Protein AF-A0A968VNA8-F1 (afdb_monomer_lite)

Secondary structure (DSSP, 8-state):
--TTS-HHHHHH--EEE-S-HHHHHHS-TTTEEE--GGG-TTHHHHHHHHHHHHH-GGGSTT-TT--SSHHHHHHHHHHHHHHHHHHTT-

Foldseek 3Di:
DLVPDPPVCNPDAADEDAPDPVCPVPPDPVRYDHDDVVVVPCVVVVVVVVVLVVQLVCPDPPDPNPDPDPVVSVVSSVVVVVVVVVVVVD

Sequence (90 aa):
LWQSLPSVYRQCAVCYTDFWEAYAQVLPSKRHKAVGKETGKTSYIERFNNTLRQRVGRLVRKTLSFSKKLENHIGAVWNFVHHYNALLRA

Structure (mmCIF, N/CA/C/O backbone):
data_AF-A0A968VNA8-F1
#
_entry.id   AF-A0A968VNA8-F1
#
loop_
_atom_site.group_PDB
_atom_site.id
_atom_site.type_symbol
_atom_site.label_atom_id
_atom_site.label_alt_id
_atom_site.label_comp_id
_atom_site.label_asym_id
_atom_site.label_entity_id
_atom_site.label_seq_id
_atom_site.pdbx_PDB_ins_code
_atom_site.Cartn_x
_atom_site.Cartn_y
_atom_site.Cartn_z
_atom_site.occupancy
_atom_site.B_iso_or_equiv
_atom_site.auth_seq_id
_atom_site.auth_comp_id
_atom_site.auth_asym_id
_atom_site.auth_atom_id
_atom_site.pdbx_PDB_model_num
ATOM 1 N N . LEU A 1 1 ? -12.988 3.703 -4.911 1.00 83.25 1 LEU A N 1
ATOM 2 C CA . LEU A 1 1 ? -12.144 3.136 -3.833 1.00 83.25 1 LEU A CA 1
ATOM 3 C C . LEU A 1 1 ? -12.910 2.143 -2.958 1.00 83.25 1 LEU A C 1
ATOM 5 O O . LEU A 1 1 ? -12.643 0.961 -3.078 1.00 83.25 1 LEU A O 1
ATOM 9 N N . TRP A 1 2 ? -13.870 2.551 -2.116 1.00 91.38 2 TRP A N 1
ATOM 10 C CA . TRP A 1 2 ? -14.599 1.577 -1.281 1.00 91.38 2 TRP A CA 1
ATOM 11 C C . TRP A 1 2 ? -15.398 0.569 -2.119 1.00 91.38 2 TRP A C 1
ATOM 13 O O . TRP A 1 2 ? -15.283 -0.635 -1.923 1.00 91.38 2 TRP A O 1
ATOM 23 N N . GLN A 1 3 ? -16.138 1.054 -3.122 1.00 92.44 3 GLN A N 1
ATOM 24 C CA . GLN A 1 3 ? -16.983 0.209 -3.977 1.00 92.44 3 GLN A CA 1
ATOM 25 C C . GLN A 1 3 ? -16.208 -0.767 -4.872 1.00 92.44 3 GLN A C 1
ATOM 27 O O . GLN A 1 3 ? -16.777 -1.763 -5.301 1.00 92.44 3 GLN A O 1
ATOM 32 N N . SER A 1 4 ? -14.921 -0.516 -5.133 1.00 93.50 4 SER A N 1
ATOM 33 C CA . SER A 1 4 ? -14.078 -1.417 -5.929 1.00 93.50 4 SER A CA 1
ATOM 34 C C . SER A 1 4 ? -13.521 -2.589 -5.117 1.00 93.50 4 SER A C 1
ATOM 36 O O . SER A 1 4 ? -12.897 -3.477 -5.688 1.00 93.50 4 SER A O 1
ATOM 38 N N . LEU A 1 5 ? -13.711 -2.601 -3.793 1.00 92.06 5 LEU A N 1
ATOM 39 C CA . LEU A 1 5 ? -13.278 -3.714 -2.956 1.00 92.06 5 LEU A CA 1
ATOM 40 C C . LEU A 1 5 ? -14.251 -4.902 -3.079 1.00 92.06 5 LEU A C 1
ATOM 42 O O . LEU A 1 5 ? -15.474 -4.692 -3.121 1.00 92.06 5 LEU A O 1
ATOM 46 N N . PRO A 1 6 ? -13.738 -6.149 -3.056 1.00 96.19 6 PRO A N 1
ATOM 47 C CA . PRO A 1 6 ? -14.568 -7.345 -2.971 1.00 96.19 6 PRO A CA 1
ATOM 48 C C . PRO A 1 6 ? -15.620 -7.254 -1.858 1.00 96.19 6 PRO A C 1
ATOM 50 O O . PRO A 1 6 ? -15.378 -6.672 -0.796 1.00 96.19 6 PRO A O 1
ATOM 53 N N . SER A 1 7 ? -16.793 -7.846 -2.098 1.00 94.88 7 SER A N 1
ATOM 54 C CA . SER A 1 7 ? -17.941 -7.789 -1.179 1.00 94.88 7 SER A CA 1
ATOM 55 C C . SER A 1 7 ? -17.588 -8.250 0.234 1.00 94.88 7 SER A C 1
ATOM 57 O O . SER A 1 7 ? -18.003 -7.603 1.193 1.00 94.88 7 SER A O 1
ATOM 59 N N . VAL A 1 8 ? -16.761 -9.292 0.363 1.00 95.69 8 VAL A N 1
ATOM 60 C CA . VAL A 1 8 ? -16.300 -9.810 1.657 1.00 95.69 8 VAL A CA 1
ATOM 61 C C . VAL A 1 8 ? -15.641 -8.718 2.502 1.00 95.69 8 VAL A C 1
AT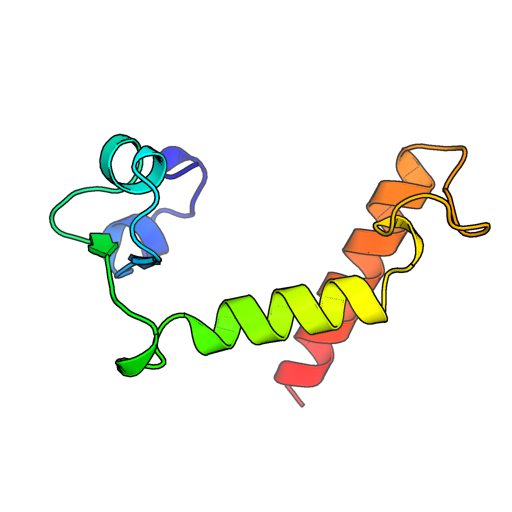OM 63 O O . VAL A 1 8 ? -16.063 -8.481 3.629 1.00 95.69 8 VAL A O 1
ATOM 66 N N . TYR A 1 9 ? -14.710 -7.939 1.942 1.00 94.25 9 TYR A N 1
ATOM 67 C CA . TYR A 1 9 ? -14.066 -6.847 2.675 1.00 94.25 9 TYR A CA 1
ATOM 68 C C . TYR A 1 9 ? -15.059 -5.745 3.037 1.00 94.25 9 TYR A C 1
ATOM 70 O O . TYR A 1 9 ? -15.017 -5.218 4.146 1.00 94.25 9 TYR A O 1
ATOM 78 N N . ARG A 1 10 ? -16.013 -5.437 2.152 1.00 94.06 10 ARG A N 1
ATOM 79 C CA . ARG A 1 10 ? -17.058 -4.451 2.460 1.00 94.06 10 ARG A CA 1
ATOM 80 C C . ARG A 1 10 ? -18.001 -4.895 3.587 1.00 94.06 10 ARG A C 1
ATOM 82 O O . ARG A 1 10 ? -18.607 -4.039 4.232 1.00 94.06 10 ARG A O 1
ATOM 89 N N . GLN A 1 11 ? -18.113 -6.198 3.841 1.00 92.62 11 GLN A N 1
ATOM 90 C CA . GLN A 1 11 ? -18.960 -6.786 4.885 1.00 92.62 11 GLN A CA 1
ATOM 91 C C . GLN A 1 11 ? -18.233 -7.019 6.213 1.00 92.62 11 GLN A C 1
ATOM 93 O O . GLN A 1 11 ? -18.866 -6.916 7.266 1.00 92.62 11 GLN A O 1
ATOM 98 N N . CYS A 1 12 ? -16.928 -7.291 6.215 1.00 93.25 12 CYS A N 1
ATOM 99 C CA . CYS A 1 12 ? -16.222 -7.661 7.447 1.00 93.25 12 CYS A CA 1
ATOM 100 C C . CYS A 1 12 ? -15.043 -6.752 7.811 1.00 93.25 12 CYS A C 1
ATOM 102 O O . CYS A 1 12 ? -14.698 -6.679 8.987 1.00 93.25 12 CYS A O 1
ATOM 104 N N . ALA A 1 13 ? -14.452 -6.016 6.866 1.00 93.94 13 ALA A N 1
ATOM 105 C CA . ALA A 1 13 ? -13.237 -5.265 7.155 1.00 93.94 13 ALA A CA 1
ATOM 106 C C . ALA A 1 13 ? -13.508 -4.040 8.040 1.00 93.94 13 ALA A C 1
ATOM 108 O O . ALA A 1 13 ? -14.520 -3.341 7.891 1.00 93.94 13 ALA A O 1
ATOM 109 N N . VAL A 1 14 ? -12.549 -3.782 8.930 1.00 95.38 14 VAL A N 1
ATOM 110 C CA . VAL A 1 14 ? -12.360 -2.522 9.652 1.00 95.38 14 VAL A CA 1
ATOM 111 C C . VAL A 1 14 ? -11.133 -1.845 9.051 1.00 95.38 14 VAL A C 1
ATOM 113 O O . VAL A 1 14 ? -10.086 -2.475 8.897 1.00 95.38 14 VAL A O 1
ATOM 116 N N . CYS A 1 15 ? -11.263 -0.574 8.684 1.00 94.88 15 CYS A N 1
ATOM 117 C CA . CYS A 1 15 ? -10.212 0.190 8.024 1.00 94.88 15 CYS A CA 1
ATOM 118 C C . CYS A 1 15 ? -9.569 1.153 9.020 1.00 94.88 15 CYS A C 1
ATOM 120 O O . CYS A 1 15 ? -10.195 2.134 9.423 1.00 94.88 15 CYS A O 1
ATOM 122 N N . TYR A 1 16 ? -8.316 0.880 9.379 1.00 96.00 16 TYR A N 1
ATOM 123 C CA . TYR A 1 16 ? -7.487 1.794 10.156 1.00 96.00 16 TYR A CA 1
ATOM 124 C C . TYR A 1 16 ? -6.720 2.721 9.214 1.00 96.00 16 TYR A C 1
ATOM 126 O O . TYR A 1 16 ? -6.046 2.242 8.300 1.00 96.00 16 TYR A O 1
ATOM 134 N N . THR A 1 17 ? -6.823 4.029 9.426 1.00 95.44 17 THR A N 1
ATOM 135 C CA . THR A 1 17 ? -6.121 5.043 8.623 1.00 95.44 17 THR A CA 1
ATOM 136 C C . THR A 1 17 ? -5.544 6.125 9.524 1.00 95.44 17 THR A C 1
ATOM 138 O O . THR A 1 17 ? -5.870 6.192 10.708 1.00 95.44 17 THR A O 1
ATOM 141 N N . ASP A 1 18 ? -4.734 7.007 8.948 1.00 94.31 18 ASP A N 1
ATOM 142 C CA . ASP A 1 18 ? -4.435 8.293 9.571 1.00 94.31 18 ASP A CA 1
ATOM 143 C C . ASP A 1 18 ? -5.659 9.235 9.519 1.00 94.31 18 ASP A C 1
ATOM 145 O O . ASP A 1 18 ? -6.765 8.851 9.115 1.00 94.31 18 ASP A O 1
ATOM 149 N N . PHE A 1 19 ? -5.455 10.479 9.948 1.00 95.12 19 PHE A N 1
ATOM 150 C CA . PHE A 1 19 ? -6.486 11.513 10.031 1.00 9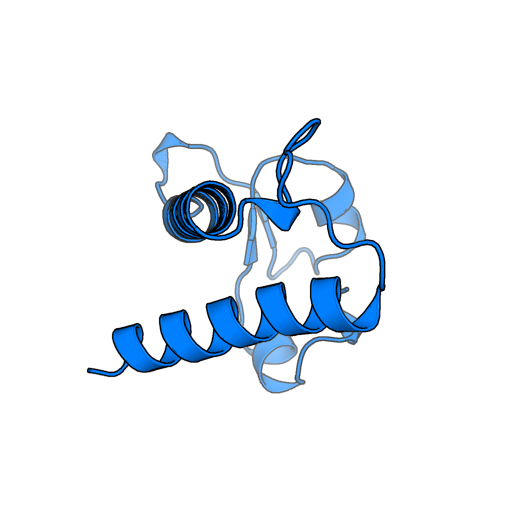5.12 19 PHE A CA 1
ATOM 151 C C . PHE A 1 19 ? -6.699 12.285 8.721 1.00 95.12 19 PHE A C 1
ATOM 153 O O . PHE A 1 19 ? -7.232 13.395 8.751 1.00 95.12 19 PHE A O 1
ATOM 160 N N . TRP A 1 20 ? -6.288 11.750 7.565 1.00 94.50 20 TRP A N 1
ATOM 161 C CA . TRP A 1 20 ? -6.534 12.436 6.301 1.00 94.50 20 TRP A CA 1
ATOM 162 C C . TRP A 1 20 ? -8.033 12.464 5.962 1.00 94.50 20 TRP A C 1
ATOM 164 O O . TRP A 1 20 ? -8.690 11.426 5.853 1.00 94.50 20 TRP A O 1
ATOM 174 N N . GLU A 1 21 ? -8.569 13.671 5.770 1.00 93.75 21 GLU A N 1
ATOM 175 C CA . GLU A 1 21 ? -10.008 13.942 5.646 1.00 93.75 21 GLU A CA 1
ATOM 176 C C . GLU A 1 21 ? -10.688 13.160 4.512 1.00 93.75 21 GLU A C 1
ATOM 178 O O . GLU A 1 21 ? -11.832 12.721 4.646 1.00 93.75 21 GLU A O 1
ATOM 183 N N . ALA A 1 22 ? -9.964 12.899 3.420 1.00 93.94 22 ALA A N 1
ATOM 184 C CA . ALA A 1 22 ? -10.476 12.140 2.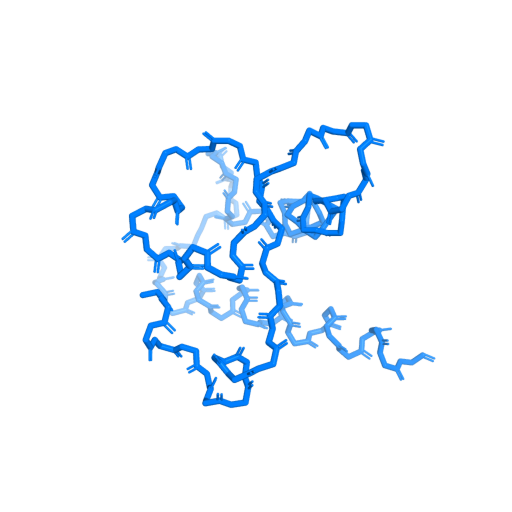284 1.00 93.94 22 ALA A CA 1
ATOM 185 C C . ALA A 1 22 ? -10.967 10.732 2.675 1.00 93.94 22 ALA A C 1
ATOM 187 O O . ALA A 1 22 ? -11.913 10.218 2.075 1.00 93.94 22 ALA A O 1
ATOM 188 N N . TYR A 1 23 ? -10.374 10.102 3.697 1.00 94.06 23 TYR A N 1
ATOM 189 C CA . TYR A 1 23 ? -10.800 8.773 4.136 1.00 94.06 23 TYR A CA 1
ATOM 190 C C . TYR A 1 23 ? -12.203 8.779 4.741 1.00 94.06 23 TYR A C 1
ATOM 192 O O . TYR A 1 23 ? -12.975 7.863 4.454 1.00 94.06 23 TYR A O 1
ATOM 200 N N . ALA A 1 24 ? -12.563 9.818 5.497 1.00 93.62 24 ALA A N 1
ATOM 201 C CA . ALA A 1 24 ? -13.888 9.939 6.106 1.00 93.62 24 ALA A CA 1
ATOM 202 C C . ALA A 1 24 ? -15.002 10.108 5.056 1.00 93.62 24 ALA A C 1
ATOM 204 O O . ALA A 1 24 ? -16.134 9.687 5.280 1.00 93.62 24 ALA A O 1
ATOM 205 N N . GLN A 1 25 ? -14.676 10.677 3.891 1.00 93.56 25 GLN A N 1
ATOM 206 C CA . GLN A 1 25 ? -15.622 10.863 2.785 1.00 93.56 25 GLN A CA 1
ATOM 207 C C . GLN A 1 25 ? -15.867 9.572 1.986 1.00 93.56 25 GLN A C 1
ATOM 209 O O . GLN A 1 25 ? -16.884 9.437 1.307 1.00 93.56 25 GLN A O 1
ATOM 214 N N . VAL A 1 26 ? -14.930 8.620 2.036 1.00 93.50 26 VAL A N 1
ATOM 215 C CA . VAL A 1 26 ? -14.925 7.441 1.156 1.00 93.50 26 VAL A CA 1
ATOM 216 C C . VAL A 1 26 ? -15.200 6.138 1.908 1.00 93.50 26 VAL A C 1
ATOM 218 O O . VAL A 1 26 ? -15.785 5.214 1.334 1.00 93.50 26 VAL A O 1
ATOM 221 N N . LEU A 1 27 ? -14.768 6.030 3.166 1.00 94.81 27 LEU A N 1
ATOM 222 C CA . LEU A 1 27 ? -14.929 4.835 3.991 1.00 94.81 27 LEU A CA 1
ATOM 223 C C . LEU A 1 27 ? -16.186 4.947 4.869 1.00 94.81 27 LEU A C 1
ATOM 225 O O . LEU A 1 27 ? -16.410 5.986 5.485 1.00 94.81 27 LEU A O 1
ATOM 229 N N . PRO A 1 28 ? -17.002 3.882 4.998 1.00 95.06 28 PRO A N 1
ATOM 230 C CA . PRO A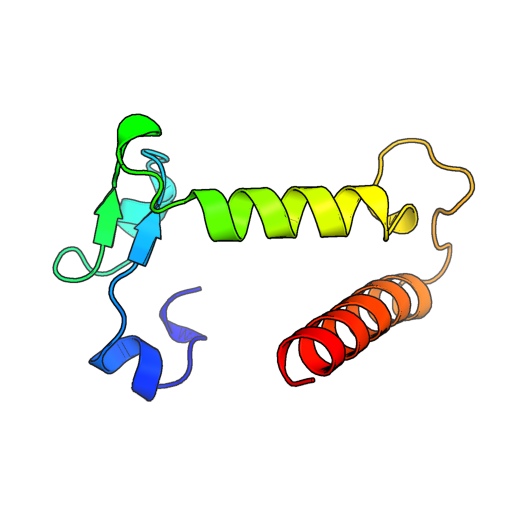 1 28 ? -18.172 3.921 5.870 1.00 95.06 28 PRO A CA 1
ATOM 231 C C . PRO A 1 28 ? -17.789 4.182 7.331 1.00 95.06 28 PRO A C 1
ATOM 233 O O . PRO A 1 28 ? -16.975 3.450 7.897 1.00 95.06 28 PRO A O 1
ATOM 236 N N . SER A 1 29 ? -18.449 5.148 7.972 1.00 93.88 29 SER A N 1
ATOM 237 C CA . SER A 1 29 ? -18.163 5.588 9.349 1.00 93.88 29 SER A CA 1
ATOM 238 C C . SER A 1 29 ? -18.139 4.453 10.381 1.00 93.88 29 SER A C 1
ATOM 240 O O . SER A 1 29 ? -17.288 4.425 11.264 1.00 93.88 29 SER A O 1
ATOM 242 N N . LYS A 1 30 ? -19.021 3.452 10.243 1.00 93.94 30 LYS A N 1
ATOM 243 C CA . LYS A 1 30 ? -19.055 2.274 11.132 1.00 93.94 30 LYS A CA 1
ATOM 244 C C . LYS A 1 30 ? -17.793 1.402 11.045 1.00 93.94 30 LYS A C 1
ATOM 246 O O . LYS A 1 30 ? -17.500 0.669 11.985 1.00 93.94 30 LYS A O 1
ATOM 251 N N . ARG A 1 31 ? -17.066 1.455 9.926 1.00 94.25 31 ARG A N 1
ATOM 252 C CA . ARG A 1 31 ? -15.885 0.621 9.632 1.00 94.25 31 ARG A CA 1
ATOM 253 C C . ARG A 1 31 ? -14.579 1.399 9.653 1.00 94.25 31 ARG A C 1
ATOM 255 O O . ARG A 1 31 ? -13.522 0.788 9.770 1.00 94.25 31 ARG A O 1
ATOM 262 N N . HIS A 1 32 ? -14.643 2.716 9.512 1.00 96.12 32 HIS A N 1
ATOM 263 C CA . HIS A 1 32 ? -13.480 3.587 9.512 1.00 96.12 32 HIS A CA 1
ATOM 264 C C . HIS A 1 32 ? -13.032 3.907 10.939 1.00 96.12 32 HIS A C 1
ATOM 266 O O . HIS A 1 32 ? -13.840 4.268 11.797 1.00 96.12 32 HIS A O 1
ATOM 272 N N . LYS A 1 33 ? -11.734 3.751 11.196 1.00 96.62 33 LYS A N 1
ATOM 273 C CA . LYS A 1 33 ? -11.073 4.104 12.452 1.00 96.62 33 LYS A CA 1
ATOM 274 C C . LYS A 1 33 ? -9.828 4.928 12.131 1.00 96.62 33 LYS A C 1
ATOM 276 O O . LYS A 1 33 ? -8.776 4.368 11.830 1.00 96.62 33 LYS A O 1
ATOM 281 N N . ALA A 1 34 ? -9.958 6.251 12.185 1.00 96.25 34 ALA A N 1
ATOM 282 C CA . ALA A 1 34 ? -8.801 7.136 12.160 1.00 96.25 34 ALA A CA 1
ATOM 283 C C . ALA A 1 34 ? -8.037 6.988 13.484 1.00 96.25 34 ALA A C 1
ATOM 285 O O . ALA A 1 34 ? -8.642 7.045 14.558 1.00 96.25 34 ALA A O 1
ATOM 286 N N . VAL A 1 35 ? -6.736 6.729 13.408 1.00 96.56 35 VAL A N 1
ATOM 287 C CA . VAL A 1 35 ? -5.898 6.412 14.567 1.00 96.56 35 VAL A CA 1
ATOM 288 C C . VAL A 1 35 ? -4.555 7.122 14.480 1.00 96.56 35 VAL A C 1
ATOM 290 O O . VAL A 1 35 ? -4.023 7.349 13.392 1.00 96.56 35 VAL A O 1
ATOM 293 N N . GLY A 1 36 ? -3.998 7.459 15.642 1.00 94.69 36 GLY A N 1
ATOM 294 C CA . GLY A 1 36 ? -2.652 7.999 15.741 1.00 94.69 36 GLY A CA 1
ATOM 295 C C . GLY A 1 36 ? -1.573 6.920 15.658 1.00 94.69 36 GLY A C 1
ATOM 296 O O . GLY A 1 36 ? -1.836 5.707 15.702 1.00 94.69 36 GLY A O 1
ATOM 297 N N . LYS A 1 37 ? -0.327 7.385 15.523 1.00 90.31 37 LYS A N 1
ATOM 298 C CA . LYS A 1 37 ? 0.867 6.539 15.360 1.00 90.31 37 LYS A CA 1
ATOM 299 C C . LYS A 1 37 ? 1.094 5.618 16.556 1.00 90.31 37 LYS A C 1
ATOM 301 O O . LYS A 1 37 ? 1.556 4.493 16.383 1.00 90.31 37 LYS A O 1
ATOM 306 N N . GLU A 1 38 ? 0.726 6.068 17.750 1.00 94.38 38 GLU A N 1
ATOM 307 C CA . GLU A 1 38 ? 0.837 5.341 19.014 1.00 94.38 38 GLU A CA 1
ATOM 308 C C . GLU A 1 38 ? 0.088 4.001 19.021 1.00 94.38 38 GLU A C 1
ATOM 310 O O . GLU A 1 38 ? 0.462 3.087 19.748 1.00 94.38 38 GLU A O 1
ATOM 315 N N . THR A 1 39 ? -0.935 3.844 18.176 1.00 95.25 39 THR A N 1
ATOM 316 C CA . THR A 1 39 ? -1.715 2.599 18.091 1.00 95.25 39 THR A CA 1
ATOM 317 C C . THR A 1 39 ? -1.011 1.484 17.314 1.00 95.25 39 THR A C 1
ATOM 319 O O . THR A 1 39 ? -1.421 0.322 17.388 1.00 95.25 39 THR A O 1
ATOM 322 N N . GLY A 1 40 ? -0.012 1.830 16.493 1.00 94.69 40 GLY A N 1
ATOM 323 C CA . GLY A 1 40 ? 0.694 0.902 15.607 1.00 94.69 40 GLY A CA 1
ATOM 324 C C . GLY A 1 40 ? -0.164 0.260 14.507 1.00 94.69 40 GLY A C 1
ATOM 325 O O . GLY A 1 40 ? 0.345 -0.568 13.751 1.00 94.69 40 GLY A O 1
ATOM 326 N N . LYS A 1 41 ? -1.451 0.609 14.364 1.00 95.88 41 LYS A N 1
ATOM 327 C CA . LYS A 1 41 ? -2.365 -0.066 13.420 1.00 95.88 41 LYS A CA 1
ATOM 328 C C . LYS A 1 41 ? -2.049 0.231 11.953 1.00 95.88 41 LYS A C 1
ATOM 330 O O . LYS A 1 41 ? -2.296 -0.622 11.104 1.00 95.88 41 LYS A O 1
ATOM 335 N N . THR A 1 42 ? -1.456 1.386 11.654 1.00 95.81 42 THR A N 1
ATOM 336 C CA . THR A 1 42 ? -1.010 1.764 10.301 1.00 95.81 42 THR A CA 1
ATOM 337 C C . THR A 1 42 ? 0.405 1.274 9.972 1.00 95.81 42 THR A C 1
ATOM 339 O O . THR A 1 42 ? 0.816 1.325 8.813 1.00 95.81 42 THR A O 1
ATOM 342 N N . SER A 1 43 ? 1.141 0.718 10.943 1.00 95.12 43 SER A N 1
ATOM 343 C CA . SER A 1 43 ? 2.544 0.308 10.758 1.00 95.12 43 SER A CA 1
ATOM 344 C C . SER A 1 43 ? 2.740 -0.711 9.627 1.00 95.12 43 SER A C 1
ATOM 346 O O . SER A 1 43 ? 3.737 -0.664 8.907 1.00 95.12 43 SER A O 1
ATOM 348 N N . TYR A 1 44 ? 1.766 -1.601 9.413 1.00 92.25 44 TYR A N 1
ATOM 349 C CA . TYR A 1 44 ? 1.806 -2.603 8.348 1.00 92.25 44 TYR A CA 1
ATOM 350 C C . TYR A 1 44 ? 1.847 -1.969 6.954 1.00 92.25 44 TYR A C 1
ATOM 352 O O . TYR A 1 44 ? 2.718 -2.304 6.147 1.00 92.25 44 TYR A O 1
ATOM 360 N N . ILE A 1 45 ? 0.938 -1.028 6.673 1.00 93.62 45 ILE A N 1
ATOM 361 C CA . ILE A 1 45 ? 0.887 -0.361 5.367 1.00 93.62 45 ILE A CA 1
ATOM 362 C C . ILE A 1 45 ? 2.066 0.600 5.193 1.00 93.62 45 ILE A C 1
ATOM 364 O O . ILE A 1 45 ? 2.630 0.691 4.105 1.00 93.62 45 ILE A O 1
ATOM 368 N N . GLU A 1 46 ? 2.515 1.248 6.269 1.00 94.62 46 GLU A N 1
ATOM 369 C CA . GLU A 1 46 ? 3.717 2.086 6.260 1.00 94.62 46 GLU A CA 1
ATOM 370 C C . GLU A 1 46 ? 4.972 1.276 5.901 1.00 94.62 46 GLU A C 1
ATOM 372 O O . GLU A 1 46 ? 5.737 1.669 5.012 1.00 94.62 46 GLU A O 1
ATOM 377 N N . ARG A 1 47 ? 5.156 0.103 6.524 1.00 94.94 47 ARG A N 1
ATOM 378 C CA . ARG A 1 47 ? 6.260 -0.820 6.220 1.00 94.94 47 ARG A CA 1
ATOM 379 C C . ARG A 1 47 ? 6.191 -1.334 4.785 1.00 94.94 47 ARG A C 1
ATOM 381 O O . ARG A 1 47 ? 7.228 -1.395 4.115 1.00 94.94 47 ARG A O 1
ATOM 388 N N . PHE A 1 48 ? 5.000 -1.691 4.305 1.00 95.00 48 PHE A N 1
ATOM 389 C CA . PHE A 1 48 ? 4.802 -2.105 2.917 1.00 95.00 48 PHE A CA 1
ATOM 390 C C . PHE A 1 48 ? 5.184 -0.983 1.946 1.00 95.00 48 PHE A C 1
ATOM 392 O O . PHE A 1 48 ? 6.020 -1.197 1.070 1.00 95.00 48 PHE A O 1
ATOM 399 N N . ASN A 1 49 ? 4.668 0.230 2.153 1.00 94.12 49 ASN A N 1
ATOM 400 C CA . ASN A 1 49 ? 4.973 1.395 1.320 1.00 94.12 49 ASN A CA 1
ATOM 401 C C . ASN A 1 49 ? 6.471 1.722 1.315 1.00 94.12 49 ASN A C 1
ATOM 403 O O . ASN A 1 49 ? 7.030 2.063 0.270 1.00 94.12 49 ASN A O 1
ATOM 407 N N . ASN A 1 50 ? 7.142 1.598 2.464 1.00 94.62 50 ASN A N 1
ATOM 408 C CA . ASN A 1 50 ? 8.591 1.753 2.529 1.00 94.62 50 ASN A CA 1
ATOM 409 C C . ASN A 1 50 ? 9.315 0.677 1.709 1.00 94.62 50 ASN A C 1
ATOM 411 O O . ASN A 1 50 ? 10.178 0.996 0.896 1.00 94.62 50 ASN A O 1
ATOM 415 N N . THR A 1 51 ? 8.918 -0.585 1.864 1.00 95.06 51 THR A N 1
ATOM 416 C CA . THR A 1 51 ? 9.504 -1.711 1.124 1.00 95.06 51 THR A CA 1
ATOM 417 C C . THR A 1 51 ? 9.313 -1.551 -0.386 1.00 95.06 51 THR A C 1
ATOM 419 O O . THR A 1 51 ? 10.265 -1.726 -1.146 1.00 95.06 51 THR A O 1
ATOM 422 N N . LEU A 1 52 ? 8.109 -1.166 -0.816 1.00 94.38 52 LEU A N 1
ATOM 423 C CA . LEU A 1 52 ? 7.774 -0.883 -2.209 1.00 94.38 52 LEU A CA 1
ATOM 424 C C . LEU A 1 52 ? 8.672 0.223 -2.776 1.00 94.38 52 LEU A C 1
ATOM 426 O O . LEU A 1 52 ? 9.265 0.042 -3.836 1.00 94.38 52 LEU A O 1
ATOM 430 N N . ARG A 1 53 ? 8.835 1.337 -2.051 1.00 91.81 53 ARG A N 1
ATOM 431 C CA . ARG A 1 53 ? 9.693 2.456 -2.474 1.00 91.81 53 ARG A CA 1
ATOM 432 C C . ARG A 1 53 ? 11.153 2.040 -2.640 1.00 91.81 53 ARG A C 1
ATOM 434 O O . ARG A 1 53 ? 11.783 2.435 -3.614 1.00 91.81 53 ARG A O 1
ATOM 441 N N . GLN A 1 54 ? 11.677 1.253 -1.701 1.00 91.56 54 GLN A N 1
ATOM 442 C CA . GLN A 1 54 ? 13.073 0.811 -1.726 1.00 91.56 54 GLN A CA 1
ATOM 443 C C . GLN A 1 54 ? 13.336 -0.219 -2.832 1.00 91.56 54 GLN A C 1
ATOM 445 O O . GLN A 1 54 ? 14.398 -0.210 -3.448 1.00 91.56 54 GLN A O 1
ATOM 450 N N . ARG A 1 55 ? 12.374 -1.108 -3.110 1.00 93.00 55 ARG A N 1
ATOM 451 C CA . ARG A 1 55 ? 12.553 -2.207 -4.076 1.00 93.00 55 ARG A CA 1
ATOM 452 C C . ARG A 1 55 ? 12.116 -1.860 -5.497 1.00 93.00 55 ARG A C 1
ATOM 454 O O . ARG A 1 55 ? 12.609 -2.462 -6.447 1.00 93.00 55 ARG A O 1
ATOM 461 N N . VAL A 1 56 ? 11.228 -0.885 -5.670 1.00 94.38 56 VAL A N 1
ATOM 462 C CA . VAL A 1 56 ? 10.719 -0.466 -6.981 1.00 94.38 56 VAL A CA 1
ATOM 463 C C . VAL A 1 56 ? 11.228 0.937 -7.307 1.00 94.38 56 VAL A C 1
ATOM 465 O O . VAL A 1 56 ? 10.492 1.920 -7.270 1.00 94.38 56 VAL A O 1
ATOM 468 N N . GLY A 1 57 ? 12.502 1.032 -7.707 1.00 92.00 57 GLY A N 1
ATOM 469 C CA . GLY A 1 57 ? 13.152 2.308 -8.055 1.00 92.00 57 GLY A CA 1
ATOM 470 C C . GLY A 1 57 ? 12.484 3.091 -9.200 1.00 92.00 57 GLY A C 1
ATOM 471 O O . GLY A 1 57 ? 12.734 4.284 -9.363 1.00 92.00 57 GLY A O 1
ATOM 472 N N . ARG A 1 58 ? 11.588 2.449 -9.965 1.00 91.50 58 ARG A N 1
ATOM 473 C CA . ARG A 1 58 ? 10.718 3.081 -10.978 1.00 91.50 58 ARG A CA 1
ATOM 474 C C . ARG A 1 58 ? 9.707 4.071 -10.390 1.00 91.50 58 ARG A C 1
ATOM 476 O O . ARG A 1 58 ? 9.246 4.936 -11.125 1.00 91.50 58 ARG A O 1
ATOM 483 N N . LEU A 1 59 ? 9.353 3.933 -9.110 1.00 89.25 59 LEU A N 1
ATOM 484 C CA . LEU A 1 59 ? 8.386 4.793 -8.413 1.00 89.25 59 LEU A CA 1
ATOM 485 C C . LEU A 1 59 ? 9.046 5.986 -7.701 1.00 89.25 59 LEU A C 1
ATOM 487 O O . LEU A 1 59 ? 8.354 6.835 -7.142 1.00 89.25 59 LEU A O 1
ATOM 491 N N . VAL A 1 60 ? 10.379 6.058 -7.696 1.00 87.62 60 VAL A N 1
ATOM 492 C CA . VAL A 1 60 ? 11.128 7.138 -7.048 1.00 87.62 60 VAL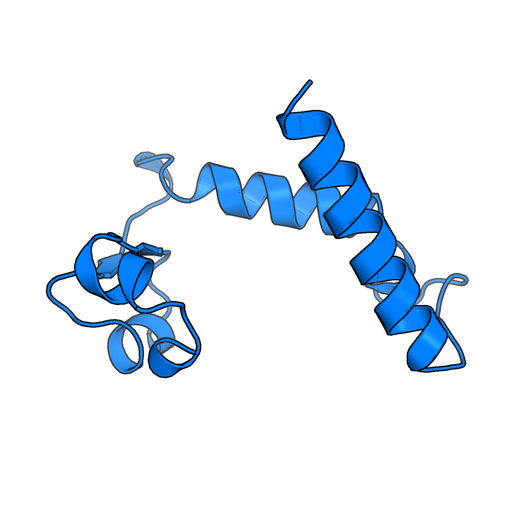 A CA 1
ATOM 493 C C . VAL A 1 60 ? 11.369 8.274 -8.047 1.00 87.62 60 VAL A C 1
ATOM 495 O O . VAL A 1 60 ? 11.608 8.056 -9.234 1.00 87.62 60 VAL A O 1
ATOM 498 N N . ARG A 1 61 ? 11.296 9.520 -7.568 1.00 82.81 61 ARG A N 1
ATOM 499 C CA . ARG A 1 61 ? 11.494 10.724 -8.386 1.00 82.81 61 ARG A CA 1
ATOM 500 C C . ARG A 1 61 ? 12.960 10.829 -8.845 1.00 82.81 61 ARG A C 1
ATOM 502 O O . ARG A 1 61 ? 13.858 10.643 -8.033 1.00 82.81 61 ARG A O 1
ATOM 509 N N . LYS A 1 62 ? 13.191 11.218 -10.109 1.00 82.12 62 LYS A N 1
ATOM 510 C CA . LYS A 1 62 ? 14.527 11.465 -10.707 1.00 82.12 62 LYS A CA 1
ATOM 511 C C . LYS A 1 62 ? 15.465 10.240 -10.731 1.00 82.12 62 LYS A C 1
ATOM 513 O O . LYS A 1 62 ? 16.671 10.395 -10.571 1.00 82.12 62 LYS A O 1
ATOM 518 N N . THR A 1 63 ? 14.947 9.030 -10.942 1.00 83.19 63 THR A N 1
ATOM 519 C CA . THR A 1 63 ? 15.807 7.843 -11.094 1.00 83.19 63 THR A CA 1
ATOM 520 C C . THR A 1 63 ? 16.145 7.545 -12.551 1.00 83.19 63 THR A C 1
ATOM 522 O O . THR A 1 63 ? 15.354 7.799 -13.459 1.00 83.19 63 THR A O 1
ATOM 525 N N . LEU A 1 64 ? 17.312 6.930 -12.768 1.00 86.00 64 LEU A N 1
ATOM 526 C CA . LEU A 1 64 ? 17.697 6.358 -14.066 1.00 86.00 64 LEU A CA 1
ATOM 527 C C . LEU A 1 64 ? 16.843 5.135 -14.440 1.00 86.00 64 LEU A C 1
ATOM 529 O O . LEU A 1 64 ? 16.783 4.743 -15.600 1.00 86.00 64 LEU A O 1
ATOM 533 N N . SER A 1 65 ? 16.147 4.554 -13.462 1.00 86.56 65 SER A N 1
ATOM 534 C CA . SER A 1 65 ? 15.302 3.371 -13.623 1.00 86.56 65 SER A CA 1
ATOM 535 C C . SER A 1 65 ? 13.903 3.686 -14.162 1.00 86.56 65 SER A C 1
ATOM 537 O O . SER A 1 65 ? 13.057 2.792 -14.184 1.00 86.56 65 SER A O 1
ATOM 539 N N . PHE A 1 66 ? 13.618 4.929 -14.568 1.00 85.88 66 PHE A N 1
ATOM 540 C CA . PHE A 1 66 ? 12.307 5.313 -15.090 1.00 85.88 66 PHE A CA 1
ATOM 541 C C . PHE A 1 66 ? 11.926 4.492 -16.331 1.00 85.88 66 PHE A C 1
ATOM 543 O O . PHE A 1 66 ? 12.729 4.241 -17.230 1.00 85.88 66 PHE A O 1
ATOM 550 N N . SER A 1 67 ? 10.667 4.062 -16.387 1.00 90.25 67 SER A N 1
ATOM 551 C CA . SER A 1 67 ? 10.165 3.270 -17.510 1.00 90.25 67 SER A CA 1
ATOM 552 C C . SER A 1 67 ? 9.639 4.182 -18.607 1.00 90.25 67 SER A C 1
ATOM 554 O O . SER A 1 67 ? 8.704 4.938 -18.386 1.00 90.25 67 SER A O 1
ATOM 556 N N . LYS A 1 68 ? 10.210 4.066 -19.809 1.00 91.44 68 LYS A N 1
ATOM 557 C CA . LYS A 1 68 ? 9.763 4.812 -20.999 1.00 91.44 68 LYS A CA 1
ATOM 558 C C . LYS A 1 68 ? 8.429 4.313 -21.571 1.00 91.44 68 LYS A C 1
ATOM 560 O O . LYS A 1 68 ? 7.814 5.007 -22.367 1.00 91.44 68 LYS A O 1
ATOM 565 N N . LYS A 1 69 ? 8.016 3.099 -21.192 1.00 94.56 69 LYS A N 1
ATOM 566 C CA . LYS A 1 69 ? 6.759 2.457 -21.591 1.00 94.56 69 LYS A CA 1
ATOM 567 C C . LYS A 1 69 ? 5.902 2.205 -20.357 1.00 94.56 69 LYS A C 1
ATOM 569 O O . LYS A 1 69 ? 6.430 1.727 -19.344 1.00 94.56 69 LYS A O 1
ATOM 574 N N . LEU A 1 70 ? 4.609 2.508 -20.449 1.00 95.06 70 LEU A N 1
ATOM 575 C CA . LEU A 1 70 ? 3.666 2.353 -19.341 1.00 95.06 70 LEU A CA 1
ATOM 576 C C . LEU A 1 70 ? 3.518 0.879 -18.945 1.00 95.06 70 LEU A C 1
ATOM 578 O O . LEU A 1 70 ? 3.504 0.557 -17.760 1.00 95.06 70 LEU A O 1
ATOM 582 N N . GLU A 1 71 ? 3.517 -0.021 -19.922 1.00 97.50 71 GLU A N 1
ATOM 583 C CA . GLU A 1 71 ? 3.378 -1.466 -19.726 1.00 97.50 71 GLU A CA 1
ATOM 584 C C . GLU A 1 71 ? 4.524 -2.011 -18.867 1.00 97.50 71 GLU A C 1
ATOM 586 O O . GLU A 1 71 ? 4.301 -2.764 -17.924 1.00 97.50 71 GLU A O 1
ATOM 591 N N . ASN A 1 72 ? 5.755 -1.555 -19.121 1.00 94.88 72 ASN A N 1
ATOM 592 C CA . ASN A 1 72 ? 6.926 -1.936 -18.327 1.00 94.88 72 ASN A CA 1
ATOM 593 C C . ASN A 1 72 ? 6.867 -1.367 -16.905 1.00 94.88 72 ASN A C 1
ATOM 595 O O . ASN A 1 72 ? 7.341 -2.004 -15.962 1.00 94.88 72 ASN A O 1
ATOM 599 N N . HIS A 1 73 ? 6.303 -0.166 -16.744 1.00 93.69 73 HIS A N 1
ATOM 600 C CA . HIS A 1 73 ? 6.112 0.436 -15.430 1.00 93.69 73 HIS A CA 1
ATOM 601 C C . HIS A 1 73 ? 5.119 -0.384 -14.599 1.00 93.69 73 HIS A C 1
ATOM 603 O O . HIS A 1 73 ? 5.438 -0.789 -13.480 1.00 93.69 73 HIS A O 1
ATOM 609 N N . ILE A 1 74 ? 3.955 -0.684 -15.182 1.00 96.06 74 ILE A N 1
ATOM 610 C CA . ILE A 1 74 ? 2.914 -1.517 -14.574 1.00 96.06 74 ILE A CA 1
ATOM 611 C C . ILE A 1 74 ? 3.484 -2.905 -14.263 1.00 96.06 74 ILE A C 1
ATOM 613 O O . ILE A 1 74 ? 3.415 -3.347 -13.118 1.00 96.06 74 ILE A O 1
ATOM 617 N N . GLY A 1 75 ? 4.128 -3.554 -15.235 1.00 96.19 75 GLY A N 1
ATOM 618 C CA . GLY A 1 75 ? 4.716 -4.883 -15.075 1.00 96.19 75 GLY A CA 1
ATOM 619 C C . GLY A 1 75 ? 5.739 -4.957 -13.940 1.00 96.19 75 GLY A C 1
ATOM 620 O O . GLY A 1 75 ? 5.748 -5.921 -13.181 1.00 96.19 75 GLY A O 1
ATOM 621 N N . ALA A 1 76 ? 6.561 -3.921 -13.749 1.00 94.75 76 ALA A N 1
ATOM 622 C CA . ALA A 1 76 ? 7.509 -3.887 -12.639 1.00 94.75 76 ALA A CA 1
ATOM 623 C C . ALA A 1 76 ? 6.827 -3.814 -11.262 1.00 94.75 76 ALA A C 1
ATOM 625 O O . ALA A 1 76 ? 7.276 -4.479 -10.327 1.00 94.75 76 ALA A O 1
ATOM 626 N N . VAL A 1 77 ? 5.746 -3.038 -11.134 1.00 95.75 77 VAL A N 1
ATOM 627 C CA . VAL A 1 77 ? 4.952 -2.979 -9.896 1.00 95.75 77 VAL A CA 1
ATOM 628 C C . VAL A 1 77 ? 4.253 -4.317 -9.649 1.00 95.75 77 VAL A C 1
ATOM 630 O O . VAL A 1 77 ? 4.321 -4.845 -8.541 1.00 95.75 77 VAL A O 1
ATOM 633 N N . TRP A 1 78 ? 3.645 -4.903 -10.682 1.00 97.31 78 TRP A N 1
ATOM 634 C CA . TRP A 1 78 ? 2.972 -6.202 -10.600 1.00 97.31 78 TRP A CA 1
ATOM 635 C C . TRP A 1 78 ? 3.927 -7.326 -10.189 1.00 97.31 78 TRP A C 1
ATOM 637 O O . TRP A 1 78 ? 3.635 -8.058 -9.243 1.00 97.31 78 TRP A O 1
ATOM 647 N N . ASN A 1 79 ? 5.097 -7.417 -10.826 1.00 96.44 79 ASN A N 1
ATOM 648 C CA . ASN A 1 79 ? 6.123 -8.400 -10.473 1.00 96.44 79 ASN A CA 1
ATOM 649 C C . ASN A 1 79 ? 6.551 -8.273 -9.008 1.00 96.44 79 ASN A C 1
ATOM 651 O O . ASN A 1 79 ? 6.660 -9.281 -8.309 1.00 96.44 79 ASN A O 1
ATOM 655 N N . PHE A 1 80 ? 6.737 -7.043 -8.517 1.00 96.12 80 PHE A N 1
ATOM 656 C CA . PHE A 1 80 ? 7.033 -6.815 -7.106 1.00 96.12 80 PHE A CA 1
ATOM 657 C C . PHE A 1 80 ? 5.903 -7.312 -6.193 1.00 96.12 80 PHE A C 1
ATOM 659 O O . PHE A 1 80 ? 6.181 -8.043 -5.244 1.00 96.12 80 PHE A O 1
ATOM 666 N N . VAL A 1 81 ? 4.646 -6.945 -6.469 1.00 96.44 81 VAL A N 1
ATOM 667 C CA . VAL A 1 81 ? 3.495 -7.318 -5.627 1.00 96.44 81 VAL A CA 1
ATOM 668 C C . VAL A 1 81 ? 3.323 -8.836 -5.569 1.00 96.44 81 VAL A C 1
ATOM 670 O O . VAL A 1 81 ? 3.157 -9.388 -4.481 1.00 96.44 81 VAL A O 1
ATOM 673 N N . HIS A 1 82 ? 3.412 -9.526 -6.708 1.00 96.38 82 HIS A N 1
ATOM 674 C CA . HIS A 1 82 ? 3.315 -10.986 -6.747 1.00 96.38 82 HIS A CA 1
ATOM 675 C C . HIS A 1 82 ? 4.444 -11.662 -5.974 1.00 96.38 82 HIS A C 1
ATOM 677 O O . HIS A 1 82 ? 4.175 -12.540 -5.154 1.00 96.38 82 HIS A O 1
ATOM 683 N N . HIS A 1 83 ? 5.687 -11.226 -6.185 1.00 96.06 83 HIS A N 1
ATOM 684 C CA . HIS A 1 83 ? 6.836 -11.778 -5.476 1.00 96.06 83 HIS A CA 1
ATOM 685 C C . HIS A 1 83 ? 6.747 -11.531 -3.962 1.00 96.06 83 HIS A C 1
ATOM 687 O O . HIS A 1 83 ? 6.929 -12.456 -3.175 1.00 96.06 83 HIS A O 1
ATOM 693 N N . TYR A 1 84 ? 6.402 -10.311 -3.545 1.00 95.56 84 TYR A N 1
ATOM 694 C CA . TYR A 1 84 ? 6.222 -9.966 -2.134 1.00 95.56 84 TYR A CA 1
ATOM 695 C C . TYR A 1 84 ? 5.133 -10.821 -1.470 1.00 95.56 84 TYR A C 1
ATOM 697 O O . TYR A 1 84 ? 5.352 -11.369 -0.393 1.00 95.56 84 TYR A O 1
ATOM 705 N N . ASN A 1 85 ? 3.988 -11.000 -2.135 1.00 94.56 85 ASN A N 1
ATOM 706 C CA . ASN A 1 85 ? 2.890 -11.817 -1.617 1.00 94.56 85 ASN A CA 1
ATOM 707 C C . ASN A 1 85 ? 3.225 -13.313 -1.564 1.00 94.56 85 ASN A C 1
ATOM 709 O O . ASN A 1 85 ? 2.739 -13.998 -0.667 1.00 94.56 85 ASN A O 1
ATOM 713 N N . ALA A 1 86 ? 4.032 -13.824 -2.498 1.00 95.62 86 ALA A N 1
ATOM 714 C CA . ALA A 1 86 ? 4.504 -15.206 -2.459 1.00 95.62 86 ALA A CA 1
ATOM 715 C C . ALA A 1 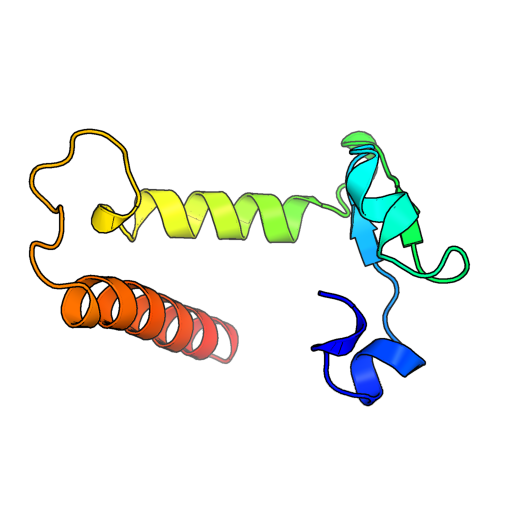86 ? 5.419 -15.449 -1.248 1.00 95.62 86 ALA A C 1
ATOM 717 O O . ALA A 1 86 ? 5.262 -16.455 -0.565 1.00 95.62 86 ALA A O 1
ATOM 718 N N . LEU A 1 87 ? 6.304 -14.496 -0.933 1.00 92.56 87 LEU A N 1
ATOM 719 C CA . LEU A 1 87 ? 7.198 -14.583 0.227 1.00 92.56 87 LEU A CA 1
ATOM 720 C C . LEU A 1 87 ? 6.476 -14.496 1.578 1.00 92.56 87 LEU A C 1
ATOM 722 O O . LEU A 1 87 ? 6.991 -15.006 2.559 1.00 92.56 87 LEU A O 1
ATOM 726 N N . LEU A 1 88 ? 5.304 -13.858 1.651 1.00 87.69 88 LEU A N 1
ATOM 727 C CA . LEU A 1 88 ? 4.500 -13.813 2.883 1.00 87.69 88 LEU A CA 1
ATOM 728 C C . LEU A 1 88 ? 3.770 -15.130 3.189 1.00 87.69 88 LEU A C 1
ATOM 730 O O . LEU A 1 88 ? 3.223 -15.275 4.279 1.00 87.69 88 LEU A O 1
ATOM 734 N N . ARG A 1 89 ? 3.682 -16.040 2.213 1.00 73.56 89 ARG A N 1
ATOM 735 C CA . ARG A 1 89 ? 3.007 -17.341 2.346 1.00 73.56 89 ARG A CA 1
ATOM 736 C C . ARG A 1 89 ? 3.974 -18.498 2.615 1.00 73.56 89 ARG A C 1
ATOM 738 O O . ARG A 1 89 ? 3.495 -19.609 2.818 1.00 73.56 89 ARG A O 1
ATOM 745 N N . ALA A 1 90 ? 5.279 -18.241 2.543 1.00 55.25 90 ALA A N 1
ATOM 746 C CA . ALA A 1 90 ? 6.352 -19.182 2.854 1.00 55.25 90 ALA A CA 1
ATOM 747 C C . ALA A 1 90 ? 6.759 -19.043 4.325 1.00 55.25 90 ALA A C 1
ATOM 749 O O . ALA A 1 90 ? 7.101 -20.083 4.923 1.00 55.25 90 ALA A O 1
#

Radius of gyration: 16.04 Å; chains: 1; bounding box: 37×33×41 Å

pLDDT: mean 92.77, std 5.55, range [55.25, 97.5]